Protein AF-A0A3D3TG27-F1 (afdb_monomer)

pLDDT: mean 91.31, std 14.16, range [37.41, 98.56]

Structure (mmCIF, N/CA/C/O backbone):
data_AF-A0A3D3TG27-F1
#
_entry.id   AF-A0A3D3TG27-F1
#
loop_
_atom_site.group_PDB
_atom_site.id
_atom_site.type_symbol
_atom_site.label_atom_id
_atom_site.label_alt_id
_atom_site.label_comp_id
_atom_site.label_asym_id
_atom_site.label_entity_id
_atom_site.label_seq_id
_atom_site.pdbx_PDB_ins_code
_atom_site.Cartn_x
_atom_site.Cartn_y
_atom_site.Cartn_z
_atom_site.occupancy
_atom_site.B_iso_or_equiv
_atom_site.auth_seq_id
_atom_site.auth_comp_id
_atom_site.auth_asym_id
_atom_site.auth_atom_id
_atom_site.pdbx_PDB_model_num
ATOM 1 N N . MET A 1 1 ? 36.270 22.744 -59.007 1.00 41.88 1 MET A N 1
ATOM 2 C CA . MET A 1 1 ? 36.916 21.556 -58.407 1.00 41.88 1 MET A CA 1
ATOM 3 C C . MET A 1 1 ? 36.023 21.074 -57.269 1.00 41.88 1 MET A C 1
ATOM 5 O O . MET A 1 1 ? 35.346 21.905 -56.680 1.00 41.88 1 MET A O 1
ATOM 9 N N . ALA A 1 2 ? 35.914 19.758 -57.108 1.00 37.41 2 ALA A N 1
ATOM 10 C CA . ALA A 1 2 ? 34.810 19.026 -56.487 1.00 37.41 2 ALA A CA 1
ATOM 11 C C . ALA A 1 2 ? 34.567 19.261 -54.980 1.00 37.41 2 ALA A C 1
ATOM 13 O O . ALA A 1 2 ? 35.456 19.689 -54.249 1.00 37.41 2 ALA A O 1
ATOM 14 N N . MET A 1 3 ? 33.338 18.924 -54.563 1.00 42.38 3 MET A N 1
ATOM 15 C CA . MET A 1 3 ? 32.866 18.765 -53.182 1.00 42.38 3 MET A CA 1
ATOM 16 C C . MET A 1 3 ? 33.650 17.692 -52.411 1.00 42.38 3 MET A C 1
ATOM 18 O O . MET A 1 3 ? 33.983 16.661 -52.990 1.00 42.38 3 MET A O 1
ATOM 22 N N . ALA A 1 4 ? 33.772 17.869 -51.092 1.00 39.88 4 ALA A N 1
ATOM 23 C CA . ALA A 1 4 ? 33.550 16.800 -50.111 1.00 39.88 4 ALA A CA 1
ATOM 24 C C . ALA A 1 4 ? 33.224 17.408 -48.730 1.00 39.88 4 ALA A C 1
ATOM 26 O O . ALA A 1 4 ? 34.063 18.041 -48.096 1.00 39.88 4 ALA A O 1
ATOM 27 N N . LEU A 1 5 ? 31.967 17.230 -48.313 1.00 52.12 5 LEU A N 1
ATOM 28 C CA . LEU A 1 5 ? 31.511 17.224 -46.919 1.00 52.12 5 LEU A CA 1
ATOM 29 C C . LEU A 1 5 ? 32.000 15.924 -46.237 1.00 52.12 5 LEU A C 1
ATOM 31 O O . LEU A 1 5 ? 32.514 15.047 -46.928 1.00 52.12 5 LEU A O 1
ATOM 35 N N . ILE A 1 6 ? 31.666 15.765 -44.944 1.00 42.97 6 ILE A N 1
ATOM 36 C CA . ILE A 1 6 ? 31.739 14.551 -44.089 1.00 42.97 6 ILE A CA 1
ATOM 37 C C . ILE A 1 6 ? 33.021 14.543 -43.219 1.00 42.97 6 ILE A C 1
ATOM 39 O O . ILE A 1 6 ? 34.121 14.583 -43.745 1.00 42.97 6 ILE A O 1
ATOM 43 N N . SER A 1 7 ? 32.998 14.529 -41.883 1.00 40.31 7 SER A N 1
ATOM 44 C CA . SER A 1 7 ? 31.971 14.073 -40.944 1.00 40.31 7 SER A CA 1
ATOM 45 C C . SER A 1 7 ? 32.111 14.772 -39.585 1.00 40.31 7 SER A C 1
ATOM 47 O O . SER A 1 7 ? 33.204 14.797 -39.021 1.00 40.31 7 SER A O 1
ATOM 49 N N . CYS A 1 8 ? 30.996 15.245 -39.021 1.00 57.38 8 CYS A N 1
ATOM 50 C CA . CYS A 1 8 ? 30.797 15.211 -37.574 1.00 57.38 8 CYS A CA 1
ATOM 51 C C . CYS A 1 8 ? 30.636 13.733 -37.195 1.00 57.38 8 CYS A C 1
ATOM 53 O O . CYS A 1 8 ? 29.588 13.147 -37.450 1.00 57.38 8 CYS A O 1
ATOM 55 N N . GLY A 1 9 ? 31.680 13.113 -36.650 1.00 39.72 9 GLY A N 1
ATOM 56 C CA . GLY A 1 9 ? 31.568 11.814 -35.991 1.00 39.72 9 GLY A CA 1
ATOM 57 C C . GLY A 1 9 ? 31.055 12.029 -34.577 1.00 39.72 9 GLY A C 1
ATOM 58 O O . GLY A 1 9 ? 31.841 12.254 -33.666 1.00 39.72 9 GLY A O 1
ATOM 59 N N . SER A 1 10 ? 29.737 12.064 -34.428 1.00 47.34 10 SER A N 1
ATOM 60 C CA . SER A 1 10 ? 29.045 11.954 -33.150 1.00 47.34 10 SER A CA 1
ATOM 61 C C . SER A 1 10 ? 29.179 10.516 -32.649 1.00 47.34 10 SER A C 1
ATOM 63 O O . SER A 1 10 ? 28.468 9.635 -33.130 1.00 47.34 10 SER A O 1
ATOM 65 N N . ASP A 1 11 ? 30.094 10.288 -31.707 1.00 45.91 11 ASP A N 1
ATOM 66 C CA . ASP A 1 11 ? 30.053 9.141 -30.792 1.00 45.91 11 ASP A CA 1
ATOM 67 C C . ASP A 1 11 ? 28.887 9.369 -29.812 1.00 45.91 11 ASP A C 1
ATOM 69 O O . ASP A 1 11 ? 29.065 9.765 -28.659 1.00 45.91 11 ASP A O 1
ATOM 73 N N . ASP A 1 12 ? 27.659 9.209 -30.308 1.00 53.62 12 ASP A N 1
ATOM 74 C CA . ASP A 1 12 ? 26.522 8.893 -29.449 1.00 53.62 12 ASP A CA 1
ATOM 75 C C . ASP A 1 12 ? 26.640 7.394 -29.162 1.00 53.62 12 ASP A C 1
ATOM 77 O O . ASP A 1 12 ? 26.227 6.551 -29.955 1.00 53.62 12 ASP A O 1
ATOM 81 N N . ASP A 1 13 ? 27.318 7.072 -28.060 1.00 57.25 13 ASP A N 1
ATOM 82 C CA . ASP A 1 13 ? 27.301 5.752 -27.432 1.00 57.25 13 ASP A CA 1
ATOM 83 C C . ASP A 1 13 ? 25.839 5.269 -27.376 1.00 57.25 13 ASP A C 1
ATOM 85 O O . ASP A 1 13 ? 25.011 5.887 -26.699 1.00 57.25 13 ASP A O 1
ATOM 89 N N . ASP A 1 14 ? 25.520 4.206 -28.124 1.00 64.06 14 ASP A N 1
ATOM 90 C CA . ASP A 1 14 ? 24.180 3.635 -28.317 1.00 64.06 14 ASP A CA 1
ATOM 91 C C . ASP A 1 14 ? 23.561 3.153 -26.986 1.00 64.06 14 ASP A C 1
ATOM 93 O O . ASP A 1 14 ? 23.440 1.951 -26.736 1.00 64.06 14 ASP A O 1
ATOM 97 N N . LYS A 1 15 ? 23.129 4.068 -26.112 1.00 78.38 15 LYS A N 1
ATOM 98 C CA . LYS A 1 15 ? 22.349 3.727 -24.918 1.00 78.38 15 LYS A CA 1
ATOM 99 C C . LYS A 1 15 ? 21.009 3.165 -25.366 1.00 78.38 15 LYS A C 1
ATOM 101 O O . LYS A 1 15 ? 20.128 3.901 -25.810 1.00 78.38 15 LYS A O 1
ATOM 106 N N . LYS A 1 16 ? 20.828 1.857 -25.215 1.00 88.81 16 LYS A N 1
ATOM 107 C CA . LYS A 1 16 ? 19.567 1.184 -25.519 1.00 88.81 16 LYS A CA 1
ATOM 108 C C . LYS A 1 16 ? 18.689 1.181 -24.276 1.00 88.81 16 LYS A C 1
ATOM 110 O O . LYS A 1 16 ? 19.136 0.869 -23.172 1.00 88.81 16 LYS A O 1
ATOM 115 N N . GLU A 1 17 ? 17.424 1.538 -24.463 1.00 93.50 17 GLU A N 1
ATOM 116 C CA . GLU A 1 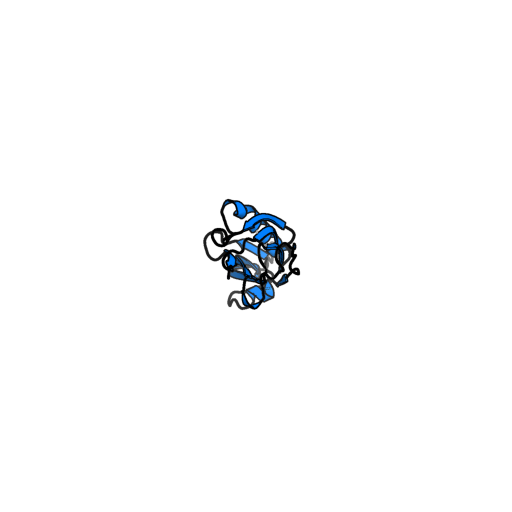17 ? 16.409 1.441 -23.419 1.00 93.50 17 GLU A CA 1
ATOM 117 C C . GLU A 1 17 ? 15.909 -0.004 -23.316 1.00 93.50 17 GLU A C 1
ATOM 119 O O . GLU A 1 17 ? 15.538 -0.630 -24.311 1.00 93.50 17 GLU A O 1
ATOM 124 N N . TYR A 1 18 ? 15.865 -0.527 -22.097 1.00 95.25 18 TYR A N 1
ATOM 125 C CA . TYR A 1 18 ? 15.282 -1.823 -21.774 1.00 95.25 18 TYR A CA 1
ATOM 126 C C . TYR A 1 18 ? 14.161 -1.633 -20.764 1.00 95.25 18 TYR A C 1
ATOM 128 O O . TYR A 1 18 ? 14.174 -0.684 -19.980 1.00 95.25 18 TYR A O 1
ATOM 136 N N . SER A 1 19 ? 13.196 -2.555 -20.750 1.00 96.00 19 SER A N 1
ATOM 137 C CA . SER A 1 19 ? 12.126 -2.534 -19.755 1.00 96.00 19 SER A CA 1
ATOM 138 C C . SER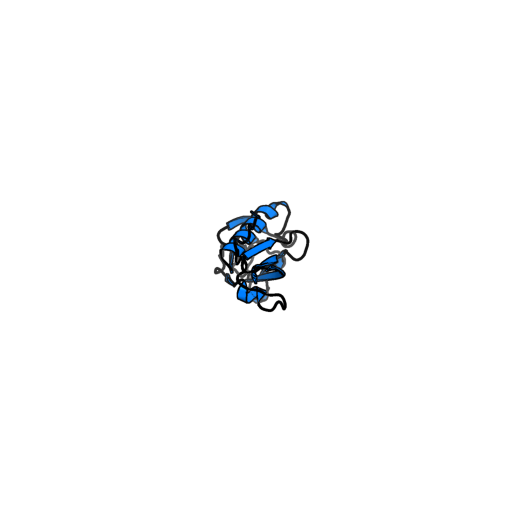 A 1 19 ? 11.743 -3.920 -19.261 1.00 96.00 19 SER A C 1
ATOM 140 O O . SER A 1 19 ? 11.830 -4.901 -19.997 1.00 96.00 19 SER A O 1
ATOM 142 N N . PHE A 1 20 ? 11.289 -3.986 -18.013 1.00 95.88 20 PHE A N 1
ATOM 143 C CA . PHE A 1 20 ? 10.779 -5.204 -17.392 1.00 95.88 20 PHE A CA 1
ATOM 144 C C . PHE A 1 20 ? 9.639 -4.880 -16.427 1.00 95.88 20 PHE A C 1
ATOM 146 O O . PHE A 1 20 ? 9.567 -3.781 -15.878 1.00 95.88 20 PHE A O 1
ATOM 153 N N . SER A 1 21 ? 8.743 -5.839 -16.210 1.00 95.88 21 SER A N 1
ATOM 154 C CA . SER A 1 21 ? 7.707 -5.736 -15.180 1.00 95.88 21 SER A CA 1
ATOM 155 C C . SER A 1 21 ? 8.178 -6.393 -13.891 1.00 95.88 21 SER A C 1
ATOM 157 O O . SER A 1 21 ? 8.750 -7.482 -13.930 1.00 95.88 21 SER A O 1
ATOM 159 N N . GLY A 1 22 ? 7.911 -5.759 -12.755 1.00 95.94 22 GLY A N 1
ATOM 160 C CA . GLY A 1 22 ? 8.259 -6.280 -11.437 1.00 95.94 22 GLY A CA 1
ATOM 161 C C . GLY A 1 22 ? 7.296 -5.803 -10.358 1.00 95.94 22 GLY A C 1
ATOM 162 O O . GLY A 1 22 ? 6.518 -4.873 -10.577 1.00 95.94 22 GLY A O 1
ATOM 163 N N . ASP A 1 23 ? 7.374 -6.447 -9.198 1.00 96.75 23 ASP A N 1
ATOM 164 C CA . ASP A 1 23 ? 6.561 -6.109 -8.037 1.00 96.75 23 ASP A CA 1
ATOM 165 C C . ASP A 1 23 ? 7.475 -5.646 -6.900 1.00 96.75 23 ASP A C 1
ATOM 167 O O . ASP A 1 23 ? 8.432 -6.335 -6.547 1.00 96.75 23 ASP A O 1
ATOM 171 N N . VAL A 1 24 ? 7.139 -4.526 -6.270 1.00 97.44 24 VAL A N 1
ATOM 172 C CA . VAL A 1 24 ? 7.736 -4.100 -5.002 1.00 97.44 24 VAL A CA 1
ATOM 173 C C . VAL A 1 24 ? 6.727 -4.384 -3.902 1.00 97.44 24 VAL A C 1
ATOM 175 O O . VAL A 1 24 ? 5.632 -3.817 -3.893 1.00 97.44 24 VAL A O 1
ATOM 178 N N . LYS A 1 25 ? 7.085 -5.301 -3.001 1.00 97.44 25 LYS A N 1
ATOM 179 C CA . LYS A 1 25 ? 6.201 -5.817 -1.952 1.00 97.44 25 LYS A CA 1
ATOM 180 C C . LYS A 1 25 ? 6.691 -5.391 -0.580 1.00 97.44 25 LYS A C 1
ATOM 182 O O . LYS A 1 25 ? 7.888 -5.404 -0.310 1.00 97.44 25 LYS A O 1
ATOM 187 N N . GLN A 1 26 ? 5.756 -5.057 0.295 1.00 97.56 26 GLN A N 1
ATOM 188 C CA . GLN A 1 26 ? 6.024 -4.782 1.696 1.00 97.56 26 GLN A CA 1
ATOM 189 C C . GLN A 1 26 ? 4.840 -5.226 2.549 1.00 97.56 26 GLN A C 1
ATOM 191 O O . GLN A 1 26 ? 3.682 -5.094 2.152 1.00 97.56 26 GLN A O 1
ATOM 196 N N . VAL A 1 27 ? 5.147 -5.750 3.731 1.00 97.75 27 VAL A N 1
ATOM 197 C CA . VAL A 1 27 ? 4.162 -6.187 4.717 1.00 97.75 27 VAL A CA 1
ATOM 198 C C . VAL A 1 27 ? 4.413 -5.429 6.010 1.00 97.75 27 VAL A C 1
ATOM 200 O O . VAL A 1 27 ? 5.546 -5.364 6.482 1.00 97.75 27 VAL A O 1
ATOM 203 N N . ILE A 1 28 ? 3.351 -4.873 6.585 1.00 98.06 28 ILE A N 1
ATOM 204 C CA . ILE A 1 28 ? 3.364 -4.239 7.902 1.00 98.06 28 ILE A CA 1
ATOM 205 C C . ILE A 1 28 ? 2.414 -5.025 8.801 1.00 98.06 28 ILE A C 1
ATOM 207 O O . ILE A 1 28 ? 1.225 -5.134 8.505 1.00 98.06 28 ILE A O 1
ATOM 211 N N . ASN A 1 29 ? 2.927 -5.570 9.903 1.00 97.62 29 ASN A N 1
ATOM 212 C CA . ASN A 1 29 ? 2.093 -6.260 10.885 1.00 97.62 29 ASN A CA 1
ATOM 213 C C . ASN A 1 29 ? 1.228 -5.250 11.649 1.00 97.62 29 ASN A C 1
ATOM 215 O O . ASN A 1 29 ? 1.704 -4.184 12.046 1.00 97.62 29 ASN A O 1
ATOM 219 N N . ILE A 1 30 ? -0.036 -5.603 11.862 1.00 97.50 30 ILE A N 1
ATOM 220 C CA . ILE A 1 30 ? -1.011 -4.801 12.594 1.00 97.50 30 ILE A CA 1
ATOM 221 C C . ILE A 1 30 ? -1.250 -5.503 13.925 1.00 97.50 30 ILE A C 1
ATOM 223 O O . ILE A 1 30 ? -1.935 -6.516 13.983 1.00 97.50 30 ILE A O 1
ATOM 227 N N . THR A 1 31 ? -0.677 -4.955 14.989 1.00 97.12 31 THR A N 1
ATOM 228 C CA . THR A 1 31 ? -0.910 -5.389 16.370 1.00 97.12 31 THR A CA 1
ATOM 229 C C . THR A 1 31 ? -1.138 -4.167 17.245 1.00 97.12 31 THR A C 1
ATOM 231 O O . THR A 1 31 ? -0.641 -3.075 16.951 1.00 97.12 31 THR A O 1
ATOM 234 N N . GLY A 1 32 ? -1.927 -4.311 18.305 1.00 96.44 32 GLY A N 1
ATOM 235 C CA . GLY A 1 32 ? -2.284 -3.162 19.122 1.00 96.44 32 GLY A CA 1
ATOM 236 C C . GLY A 1 32 ? -3.341 -3.443 20.167 1.00 96.44 32 GLY A C 1
ATOM 237 O O . GLY A 1 32 ? -4.261 -4.222 19.941 1.00 96.44 32 GLY A O 1
ATOM 238 N N . ASN A 1 33 ? -3.241 -2.736 21.289 1.00 96.06 33 ASN A N 1
ATOM 239 C CA . ASN A 1 33 ? -4.250 -2.779 22.337 1.00 96.06 33 ASN A CA 1
ATOM 240 C C . ASN A 1 33 ? -5.507 -2.018 21.913 1.00 96.06 33 ASN A C 1
ATOM 242 O O . ASN A 1 33 ? -5.421 -0.948 21.303 1.00 96.06 33 ASN A O 1
ATOM 246 N N . GLU A 1 34 ? -6.666 -2.541 22.311 1.00 96.56 34 GLU A N 1
ATOM 247 C CA . GLU A 1 34 ? -7.962 -1.887 22.140 1.00 96.56 34 GLU A CA 1
ATOM 248 C C . GLU A 1 34 ? -7.905 -0.390 22.498 1.00 96.56 34 GLU A C 1
ATOM 250 O O . GLU A 1 34 ? -7.347 -0.005 23.529 1.00 96.56 34 GLU A O 1
ATOM 255 N N . LYS A 1 35 ? -8.527 0.457 21.664 1.00 93.62 35 LYS A N 1
ATOM 256 C CA . LYS A 1 35 ? -8.736 1.905 21.874 1.00 93.62 35 LYS A CA 1
ATOM 257 C C . LYS A 1 35 ? -7.465 2.751 22.013 1.00 93.62 35 LYS A C 1
ATOM 259 O O . LYS A 1 35 ? -7.569 3.958 22.233 1.00 93.62 35 LYS A O 1
ATOM 264 N N . HIS A 1 36 ? -6.281 2.176 21.815 1.00 96.69 36 HIS A N 1
ATOM 265 C CA . HIS A 1 36 ? -5.022 2.917 21.796 1.00 96.69 36 HIS A CA 1
ATOM 266 C C . HIS A 1 36 ? -4.597 3.209 20.360 1.00 96.69 36 HIS A C 1
ATOM 268 O O . HIS A 1 36 ? -4.641 2.339 19.494 1.00 96.69 36 HIS A O 1
ATOM 274 N N . THR A 1 37 ? -4.177 4.445 20.090 1.00 97.75 37 THR A N 1
ATOM 275 C CA . THR A 1 37 ? -3.600 4.783 18.787 1.00 97.75 37 THR A CA 1
ATOM 276 C C . THR A 1 37 ? -2.200 4.202 18.687 1.00 97.75 37 THR A C 1
ATOM 278 O O . THR A 1 37 ? -1.304 4.587 19.435 1.00 97.75 37 THR A O 1
ATOM 281 N N . ILE A 1 38 ? -2.015 3.308 17.728 1.00 98.06 38 ILE A N 1
ATOM 282 C CA . ILE A 1 38 ? -0.746 2.671 17.412 1.00 98.06 38 ILE A CA 1
ATOM 283 C C . ILE A 1 38 ? -0.191 3.313 16.152 1.00 98.06 38 ILE A C 1
ATOM 285 O O . ILE A 1 38 ? -0.936 3.596 15.220 1.00 98.06 38 ILE A O 1
ATOM 289 N N . THR A 1 39 ? 1.118 3.544 16.118 1.00 98.12 39 THR A N 1
ATOM 290 C CA . THR A 1 39 ? 1.850 3.869 14.890 1.00 98.12 39 THR A CA 1
ATOM 291 C C . THR A 1 39 ? 2.929 2.825 14.711 1.00 98.12 39 THR A C 1
ATOM 293 O O . THR A 1 39 ? 3.778 2.663 15.587 1.00 98.12 39 THR A O 1
ATOM 296 N N . THR A 1 40 ? 2.887 2.102 13.597 1.00 97.88 40 THR A N 1
ATOM 297 C CA . THR A 1 40 ? 3.902 1.093 13.305 1.00 97.88 40 THR A CA 1
ATOM 298 C C . THR A 1 40 ? 5.254 1.764 13.052 1.00 97.88 40 THR A C 1
ATOM 300 O O . THR A 1 40 ? 5.294 2.892 12.542 1.00 97.88 40 THR A O 1
ATOM 303 N N . PRO A 1 41 ? 6.376 1.082 13.340 1.00 97.06 41 PRO A N 1
ATOM 304 C CA . PRO A 1 41 ? 7.675 1.510 12.840 1.00 97.06 41 PRO A CA 1
ATOM 305 C C . PRO A 1 41 ? 7.640 1.692 11.318 1.00 97.06 41 PRO A C 1
ATOM 307 O O . PRO A 1 41 ? 6.919 0.977 10.612 1.00 97.06 41 PRO A O 1
ATOM 310 N N . GLU A 1 42 ? 8.418 2.646 10.809 1.00 97.25 42 GLU A N 1
ATOM 311 C CA . GLU A 1 42 ? 8.593 2.793 9.366 1.00 97.25 42 GLU A CA 1
ATOM 312 C C . GLU A 1 42 ? 9.408 1.615 8.833 1.00 97.25 42 GLU A C 1
ATOM 314 O O . GLU A 1 42 ? 10.542 1.384 9.249 1.00 97.25 42 GLU A O 1
ATOM 319 N N . THR A 1 43 ? 8.814 0.862 7.914 1.00 97.00 43 THR A N 1
ATOM 320 C CA . THR A 1 43 ? 9.472 -0.255 7.238 1.00 97.00 43 THR A CA 1
ATOM 321 C C . THR A 1 43 ? 10.002 0.240 5.899 1.00 97.00 43 THR A C 1
ATOM 323 O O . THR A 1 43 ? 9.326 1.003 5.207 1.00 97.00 43 THR A O 1
ATOM 326 N N . THR A 1 44 ? 11.201 -0.194 5.506 1.00 97.69 44 THR A N 1
ATOM 327 C CA . THR A 1 44 ? 11.832 0.179 4.230 1.00 97.69 44 THR A CA 1
ATOM 328 C C . THR A 1 44 ? 12.194 -1.066 3.429 1.00 97.69 44 THR A C 1
ATOM 330 O O . THR A 1 44 ? 12.736 -2.006 3.995 1.00 97.69 44 THR A O 1
ATOM 333 N N . VAL A 1 45 ? 11.928 -1.051 2.123 1.00 97.69 45 VAL A N 1
ATOM 334 C CA . VAL A 1 45 ? 12.412 -2.044 1.149 1.00 97.69 45 VAL A CA 1
ATOM 335 C C . VAL A 1 45 ? 13.078 -1.290 0.001 1.00 97.69 45 VAL A C 1
ATOM 337 O O . VAL A 1 45 ? 12.479 -0.370 -0.558 1.00 97.69 45 VAL A O 1
ATOM 340 N N . SER A 1 46 ? 14.320 -1.623 -0.349 1.00 97.12 46 SER A N 1
ATOM 341 C CA . SER A 1 46 ? 14.991 -0.990 -1.496 1.00 97.12 46 SER A CA 1
ATOM 342 C C . SER A 1 46 ? 14.462 -1.546 -2.825 1.00 97.12 46 SER A C 1
ATOM 344 O O . SER A 1 46 ? 14.043 -2.700 -2.897 1.00 97.12 46 SER A O 1
ATOM 346 N N . LEU A 1 47 ? 14.480 -0.743 -3.897 1.00 96.25 47 LEU A N 1
ATOM 347 C CA . LEU A 1 47 ? 14.075 -1.243 -5.221 1.00 96.25 47 LEU A CA 1
ATOM 348 C C . LEU A 1 47 ? 14.999 -2.352 -5.727 1.00 96.25 47 LEU A C 1
ATOM 350 O O . LEU A 1 47 ? 14.532 -3.279 -6.378 1.00 96.25 47 LEU A O 1
ATOM 354 N N . GLU A 1 48 ? 16.291 -2.266 -5.421 1.00 94.62 48 GLU A N 1
ATOM 355 C CA . GLU A 1 48 ? 17.265 -3.295 -5.784 1.00 94.62 48 GLU A CA 1
ATOM 356 C C . GLU A 1 48 ? 16.936 -4.629 -5.106 1.00 94.62 48 GLU A C 1
ATOM 358 O O . GLU A 1 48 ? 16.821 -5.648 -5.782 1.00 94.62 48 GLU A O 1
ATOM 363 N N . GLU A 1 49 ? 16.695 -4.627 -3.793 1.00 95.19 49 GLU A N 1
ATOM 364 C CA . GLU A 1 49 ? 16.294 -5.830 -3.055 1.00 95.19 49 GLU A CA 1
ATOM 365 C C . GLU A 1 49 ? 14.997 -6.426 -3.615 1.00 95.19 49 GLU A C 1
ATOM 367 O O . GLU A 1 49 ? 14.919 -7.629 -3.853 1.00 95.19 49 GLU A O 1
ATOM 372 N N . ALA A 1 50 ? 14.003 -5.581 -3.899 1.00 95.50 50 ALA A N 1
ATOM 373 C CA . ALA A 1 50 ? 12.713 -6.034 -4.406 1.00 95.50 50 ALA A CA 1
ATOM 374 C C . ALA A 1 50 ? 12.776 -6.605 -5.834 1.00 95.50 50 ALA A C 1
ATOM 376 O O . ALA A 1 50 ? 12.026 -7.525 -6.161 1.00 95.50 50 ALA A O 1
ATOM 377 N N . LEU A 1 51 ? 13.638 -6.060 -6.699 1.00 96.31 51 LEU A N 1
ATOM 378 C CA . LEU A 1 51 ? 13.604 -6.328 -8.141 1.00 96.31 51 LEU A CA 1
ATOM 379 C C . LEU A 1 51 ? 14.770 -7.183 -8.649 1.00 96.31 51 LEU A C 1
ATOM 381 O O . LEU A 1 51 ? 14.658 -7.736 -9.740 1.00 96.31 51 LEU A O 1
ATOM 385 N N . SER A 1 52 ? 15.855 -7.332 -7.884 1.00 94.25 52 SER A N 1
ATOM 386 C CA . SER A 1 52 ? 17.081 -8.039 -8.309 1.00 94.25 52 SER A CA 1
ATOM 387 C C . SER A 1 52 ? 16.880 -9.515 -8.656 1.00 94.25 52 SER A C 1
ATOM 389 O O . SER A 1 52 ? 17.654 -10.071 -9.431 1.00 94.25 52 SER A O 1
ATOM 391 N N . SER A 1 53 ? 15.830 -10.152 -8.130 1.00 92.50 53 SER A N 1
ATOM 392 C CA . SER A 1 53 ? 15.466 -11.532 -8.480 1.00 92.50 53 SER A CA 1
ATOM 393 C C . SER A 1 53 ? 14.814 -11.667 -9.864 1.00 92.50 53 SER A C 1
ATOM 395 O O . SER A 1 53 ? 14.676 -12.779 -10.377 1.00 92.50 53 SER A O 1
ATOM 397 N N . ASN A 1 54 ? 14.410 -10.559 -10.493 1.00 94.12 54 ASN A N 1
ATOM 398 C CA . ASN A 1 54 ? 13.864 -10.577 -11.841 1.00 94.12 54 ASN A CA 1
ATOM 399 C C . ASN A 1 54 ? 14.985 -10.833 -12.855 1.00 94.12 54 ASN A C 1
ATOM 401 O O . ASN A 1 54 ? 15.956 -10.085 -12.915 1.00 94.12 54 ASN A O 1
ATOM 405 N N . ALA A 1 55 ? 14.830 -11.851 -13.705 1.00 92.44 55 ALA A N 1
ATOM 406 C CA . ALA A 1 55 ? 15.836 -12.208 -14.710 1.00 92.44 55 ALA A CA 1
ATOM 407 C C . ALA A 1 55 ? 16.169 -11.061 -15.689 1.00 92.44 55 ALA A C 1
ATOM 409 O O . ALA A 1 55 ? 17.266 -11.020 -16.239 1.00 92.44 55 ALA A O 1
ATOM 410 N N . ASN A 1 56 ? 15.235 -10.124 -15.885 1.00 94.06 56 ASN A N 1
ATOM 411 C CA . ASN A 1 56 ? 15.398 -8.956 -16.750 1.00 94.06 56 ASN A CA 1
ATOM 412 C C . ASN A 1 56 ? 15.757 -7.682 -15.968 1.00 94.06 56 ASN A C 1
ATOM 414 O O . ASN A 1 56 ? 15.662 -6.583 -16.512 1.00 94.06 56 ASN A O 1
ATOM 418 N N . TYR A 1 57 ? 16.132 -7.804 -14.692 1.00 92.94 57 TYR A N 1
ATOM 419 C CA . TYR A 1 57 ? 16.542 -6.667 -13.882 1.00 92.94 57 TYR A CA 1
ATOM 420 C C . TYR A 1 57 ? 17.757 -5.956 -14.494 1.00 92.94 57 TYR A C 1
ATOM 422 O O . TYR A 1 57 ? 18.735 -6.567 -14.942 1.00 92.94 57 TYR A O 1
ATOM 430 N N . GLY A 1 58 ? 17.707 -4.628 -14.474 1.00 91.56 58 GLY A N 1
ATOM 431 C CA . GLY A 1 58 ? 18.811 -3.764 -14.857 1.00 91.56 58 GLY A CA 1
ATOM 432 C C . GLY A 1 58 ? 18.904 -2.551 -13.945 1.00 91.56 58 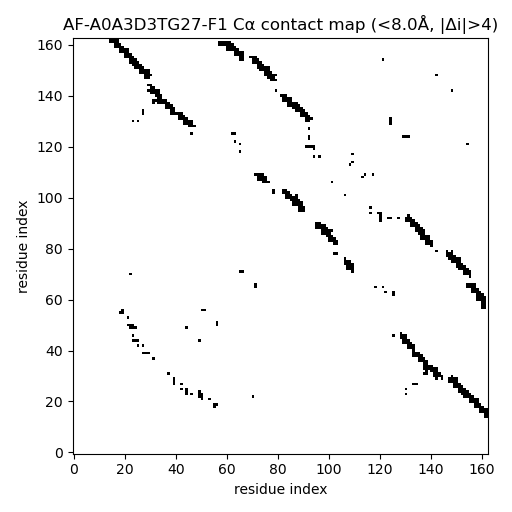GLY A C 1
ATOM 433 O O . GLY A 1 58 ? 17.932 -2.156 -13.307 1.00 91.56 58 GLY A O 1
ATOM 434 N N . TRP A 1 59 ? 20.099 -1.972 -13.881 1.00 89.12 59 TRP A N 1
ATOM 435 C CA . TRP A 1 59 ? 20.423 -0.834 -13.031 1.00 89.12 59 TRP A CA 1
ATOM 436 C C . TRP A 1 59 ? 21.330 0.149 -13.791 1.00 89.12 59 TRP A C 1
ATOM 438 O O . TRP A 1 59 ? 22.173 -0.313 -14.561 1.00 89.12 59 TRP A O 1
ATOM 448 N N . PRO A 1 60 ? 21.224 1.472 -13.562 1.00 89.69 60 PRO A N 1
ATOM 449 C CA . PRO A 1 60 ? 20.234 2.137 -12.718 1.00 89.69 60 PRO A CA 1
ATOM 450 C C . PRO A 1 60 ? 18.843 2.158 -13.349 1.00 89.69 60 PRO A C 1
ATOM 452 O O . PRO A 1 60 ? 18.701 2.338 -14.556 1.00 89.69 60 PRO A O 1
ATOM 455 N N . ILE A 1 61 ? 17.814 2.018 -12.508 1.00 92.88 61 ILE A N 1
ATOM 456 C CA . ILE A 1 61 ? 16.432 2.264 -12.932 1.00 92.88 61 ILE A CA 1
ATOM 457 C C . ILE A 1 61 ? 16.306 3.745 -13.295 1.00 92.88 61 ILE A C 1
ATOM 459 O O . ILE A 1 61 ? 16.578 4.619 -12.467 1.00 92.88 61 ILE A O 1
ATOM 463 N N . ALA A 1 62 ? 15.924 4.010 -14.541 1.00 91.62 62 ALA A N 1
ATOM 464 C CA . ALA A 1 62 ? 15.793 5.347 -15.100 1.00 91.62 62 ALA A CA 1
ATOM 465 C C . ALA A 1 62 ? 14.400 5.929 -14.851 1.00 91.62 62 ALA A C 1
ATOM 467 O O . ALA A 1 62 ? 14.270 7.071 -14.415 1.00 91.62 62 ALA A O 1
ATOM 468 N N . SER A 1 63 ? 13.356 5.139 -15.098 1.00 94.12 63 SER A N 1
ATOM 469 C CA . SER A 1 63 ? 11.972 5.498 -14.802 1.00 94.12 63 SER A CA 1
ATOM 470 C C . SER A 1 63 ? 11.130 4.249 -14.541 1.00 94.12 63 SER A C 1
ATOM 472 O O . SER A 1 63 ? 11.585 3.114 -14.702 1.00 94.12 63 SER A O 1
ATOM 474 N N . ALA A 1 64 ? 9.892 4.450 -14.095 1.00 95.88 64 ALA A N 1
ATOM 475 C CA . ALA A 1 64 ? 8.908 3.383 -14.056 1.00 95.88 64 ALA A CA 1
ATOM 476 C C . ALA A 1 64 ? 7.496 3.938 -14.220 1.00 95.88 64 ALA A C 1
ATOM 478 O O . ALA A 1 64 ? 7.224 5.097 -13.907 1.00 95.88 64 ALA A O 1
ATOM 479 N N . THR A 1 65 ? 6.584 3.087 -14.670 1.00 96.06 65 THR A N 1
ATOM 480 C CA . THR A 1 65 ? 5.147 3.366 -14.707 1.00 96.06 65 THR A CA 1
ATOM 481 C C . THR A 1 65 ? 4.426 2.321 -13.872 1.00 96.06 65 THR A C 1
ATOM 483 O O . THR A 1 65 ? 4.697 1.129 -14.016 1.00 96.06 65 THR A O 1
ATOM 486 N N . MET A 1 66 ? 3.530 2.763 -12.989 1.00 96.06 66 MET A N 1
ATOM 487 C CA . MET A 1 66 ? 2.711 1.864 -12.178 1.00 96.06 66 MET A CA 1
ATOM 488 C C . MET A 1 66 ? 1.694 1.145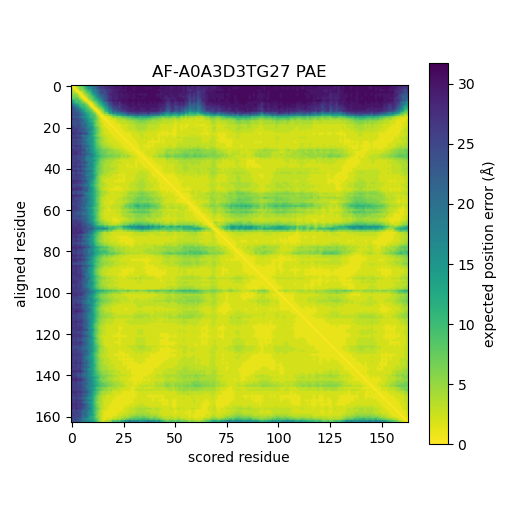 -13.067 1.00 96.06 66 MET A C 1
ATOM 490 O O . MET A 1 66 ? 1.036 1.778 -13.892 1.00 96.06 66 MET A O 1
ATOM 494 N N . ASP A 1 67 ? 1.548 -0.163 -12.880 1.00 92.38 67 ASP A N 1
ATOM 495 C CA . ASP A 1 67 ? 0.457 -0.924 -13.479 1.00 92.38 67 ASP A CA 1
ATOM 496 C C . ASP A 1 67 ? -0.823 -0.639 -12.685 1.00 92.38 67 ASP A C 1
ATOM 498 O O . ASP A 1 67 ? -0.910 -0.945 -11.491 1.00 92.38 67 ASP A O 1
ATOM 502 N N . LEU A 1 68 ? -1.783 0.020 -13.336 1.00 85.69 68 LEU A N 1
ATOM 503 C CA . LEU A 1 68 ? -3.055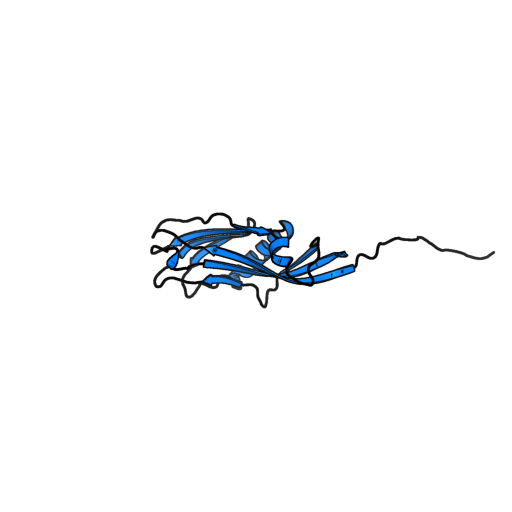 0.425 -12.728 1.00 85.69 68 LEU A CA 1
ATOM 504 C C . LEU A 1 68 ? -4.146 -0.641 -12.872 1.00 85.69 68 LEU A C 1
ATOM 506 O O . LEU A 1 68 ? -5.223 -0.490 -12.300 1.00 85.69 68 LEU A O 1
ATOM 510 N N . THR A 1 69 ? -3.899 -1.666 -13.688 1.00 74.31 69 THR A N 1
ATOM 511 C CA . THR A 1 69 ? -4.918 -2.630 -14.109 1.00 74.31 69 THR A CA 1
ATOM 512 C C . THR A 1 69 ? -4.798 -3.955 -13.383 1.00 74.31 69 THR A C 1
ATOM 514 O O . THR A 1 69 ? -5.812 -4.482 -12.933 1.00 74.31 69 THR A O 1
ATOM 517 N N . GLU A 1 70 ? -3.582 -4.480 -13.222 1.00 78.50 70 GLU A N 1
ATOM 518 C CA . GLU A 1 70 ? -3.365 -5.780 -12.592 1.00 78.50 70 GLU A CA 1
ATOM 519 C C . GLU A 1 70 ? -2.134 -5.773 -11.675 1.00 78.50 70 GLU A C 1
ATOM 521 O O . GLU A 1 70 ? -1.178 -5.022 -11.854 1.00 78.50 70 GLU A O 1
ATOM 526 N N . GLY A 1 71 ? -2.163 -6.618 -10.642 1.00 86.00 71 GLY A N 1
ATOM 527 C CA . GLY A 1 71 ? -1.033 -6.882 -9.743 1.00 86.00 71 GLY A CA 1
ATOM 528 C C . GLY A 1 71 ? -0.745 -5.826 -8.668 1.00 86.00 71 GLY A C 1
ATOM 529 O O . GLY A 1 71 ? -0.270 -6.198 -7.595 1.00 86.00 71 GLY A O 1
ATOM 530 N N . THR A 1 72 ? -1.073 -4.549 -8.883 1.00 94.56 72 THR A N 1
ATOM 531 C CA . THR A 1 72 ? -1.024 -3.543 -7.807 1.00 94.56 72 THR A CA 1
ATOM 532 C C . THR A 1 72 ? -2.159 -3.787 -6.810 1.00 94.56 72 THR A C 1
ATOM 534 O O . THR A 1 72 ? -3.327 -3.865 -7.180 1.00 94.56 72 THR A O 1
ATOM 537 N N . SER A 1 73 ? -1.821 -3.917 -5.527 1.00 95.69 73 SER A N 1
ATOM 538 C CA . SER A 1 73 ? -2.776 -4.208 -4.455 1.00 95.69 73 SER A CA 1
ATOM 539 C C . SER A 1 73 ? -2.301 -3.592 -3.148 1.00 95.69 73 SER A C 1
ATOM 541 O O . SER A 1 73 ? -1.188 -3.858 -2.702 1.00 95.69 73 SER A O 1
ATOM 543 N N . ILE A 1 74 ? -3.171 -2.820 -2.498 1.00 97.19 74 ILE A N 1
ATOM 544 C CA . ILE A 1 74 ? -2.962 -2.321 -1.140 1.00 97.19 74 ILE A CA 1
ATOM 545 C C . ILE A 1 74 ? -4.180 -2.713 -0.327 1.00 97.19 74 ILE A C 1
ATOM 547 O O . ILE A 1 74 ? -5.281 -2.219 -0.575 1.00 97.19 74 ILE A O 1
ATOM 551 N N . LYS A 1 75 ? -3.989 -3.624 0.621 1.00 97.44 75 LYS A N 1
ATOM 552 C CA . LYS A 1 75 ? -5.091 -4.201 1.387 1.00 97.44 75 LYS A CA 1
ATOM 553 C C . LYS A 1 75 ? -4.651 -4.617 2.776 1.00 97.44 75 LYS A C 1
ATOM 555 O O . LYS A 1 75 ? -3.478 -4.892 3.006 1.00 97.44 75 LYS A O 1
ATOM 560 N N . ILE A 1 76 ? -5.615 -4.717 3.675 1.00 98.00 76 ILE A N 1
ATOM 561 C CA . ILE A 1 76 ? -5.419 -5.363 4.965 1.00 98.00 76 ILE A CA 1
ATOM 562 C C . ILE A 1 76 ? -5.922 -6.808 4.876 1.00 98.00 76 ILE A C 1
ATOM 564 O O . ILE A 1 76 ? -6.989 -7.076 4.329 1.00 98.00 76 ILE A O 1
ATOM 568 N N . THR A 1 77 ? -5.140 -7.755 5.377 1.00 97.69 77 THR A N 1
ATOM 569 C CA . THR A 1 77 ? -5.462 -9.186 5.417 1.00 97.69 77 THR A CA 1
ATOM 570 C C . THR A 1 77 ? -5.498 -9.686 6.857 1.00 97.69 77 THR A C 1
ATOM 572 O O . THR A 1 77 ? -5.019 -9.015 7.773 1.00 97.69 77 THR A O 1
ATOM 575 N N . GLY A 1 78 ? -6.122 -10.849 7.065 1.00 95.88 78 GLY A N 1
ATOM 576 C CA . GLY A 1 78 ? -6.196 -11.490 8.381 1.00 95.88 78 GLY A CA 1
ATOM 577 C C . GLY A 1 78 ? -7.126 -10.800 9.378 1.00 95.88 78 GLY A C 1
ATOM 578 O O . GLY A 1 78 ? -6.950 -10.994 10.570 1.00 95.88 78 GLY A O 1
ATOM 579 N N . PHE A 1 79 ? -8.083 -9.978 8.921 1.00 93.38 79 PHE A N 1
ATOM 580 C CA . PHE A 1 79 ? -9.001 -9.244 9.800 1.00 93.38 79 PHE A CA 1
ATOM 581 C C . PHE A 1 79 ? -9.618 -10.146 10.877 1.00 93.38 79 PHE A C 1
ATOM 583 O O . PHE A 1 79 ? -10.360 -11.078 10.565 1.00 93.38 79 PHE A O 1
ATOM 590 N N . LYS A 1 80 ? -9.339 -9.823 12.142 1.00 92.31 80 LYS A N 1
ATOM 591 C CA . LYS A 1 80 ? -9.981 -10.443 13.299 1.00 92.31 80 LYS A CA 1
ATOM 592 C C . LYS A 1 80 ? -11.464 -10.079 13.323 1.00 92.31 80 LYS A C 1
ATOM 594 O O . LYS A 1 80 ? -11.836 -8.926 13.092 1.00 92.31 80 LYS A O 1
ATOM 599 N N . GLU A 1 81 ? -12.312 -11.060 13.609 1.00 91.06 81 GLU A N 1
ATOM 600 C CA . GLU A 1 81 ? -13.761 -10.868 13.648 1.00 91.06 81 GLU A CA 1
ATOM 601 C C . GLU A 1 81 ? -14.158 -9.767 14.648 1.00 91.06 81 GLU A C 1
ATOM 603 O O . GLU A 1 81 ? -13.635 -9.691 15.759 1.00 91.06 81 GLU A O 1
ATOM 608 N N . GLY A 1 82 ? -15.065 -8.877 14.231 1.00 89.88 82 GLY A N 1
ATOM 609 C CA . GLY A 1 82 ? -15.550 -7.761 15.051 1.00 89.88 82 GLY A CA 1
ATOM 610 C C . GLY A 1 82 ? -14.563 -6.599 15.237 1.00 89.88 82 GLY A C 1
ATOM 611 O O . GLY A 1 82 ? -14.932 -5.587 15.837 1.00 89.88 82 GLY A O 1
ATOM 612 N N . VAL A 1 83 ? -13.334 -6.697 14.715 1.00 95.81 83 VAL A N 1
ATOM 613 C CA . VAL A 1 83 ? -12.354 -5.609 14.790 1.00 95.81 83 VAL A CA 1
ATOM 614 C C . VAL A 1 83 ? -12.598 -4.573 13.702 1.00 95.81 83 VAL A C 1
ATOM 616 O O . VAL A 1 83 ? -12.716 -4.873 12.515 1.00 95.81 83 VAL A O 1
ATOM 619 N N . VAL A 1 84 ? -12.591 -3.320 14.134 1.00 97.25 84 VAL A N 1
ATOM 620 C CA . VAL A 1 84 ? -12.639 -2.126 13.303 1.00 97.25 84 VAL A CA 1
ATOM 621 C C . VAL A 1 84 ? -11.387 -1.312 13.586 1.00 97.25 84 VAL A C 1
ATOM 623 O O . VAL A 1 84 ? -11.038 -1.074 14.743 1.00 97.25 84 VAL A O 1
ATOM 626 N N . LEU A 1 85 ? -10.707 -0.867 12.535 1.00 98.00 85 LEU A N 1
ATOM 627 C CA . LEU A 1 85 ? -9.564 0.027 12.659 1.00 98.00 85 LEU A CA 1
ATOM 628 C C . LEU A 1 85 ? -10.037 1.464 12.447 1.00 98.00 85 LEU A C 1
ATOM 630 O O . LEU A 1 85 ? -10.456 1.840 11.356 1.00 98.00 85 LEU A O 1
ATOM 634 N N . GLN A 1 86 ? -9.963 2.279 13.490 1.00 97.75 86 GLN A N 1
ATOM 635 C CA . GLN A 1 86 ? -10.374 3.680 13.474 1.00 97.75 86 GLN A CA 1
ATOM 636 C C . GLN A 1 86 ? -9.173 4.615 13.316 1.00 97.75 86 GLN A C 1
ATOM 638 O O . GLN A 1 86 ? -8.031 4.241 13.577 1.00 97.75 86 GLN A O 1
ATOM 643 N N . LYS A 1 87 ? -9.438 5.863 12.912 1.00 96.50 87 LYS A N 1
ATOM 644 C CA . LYS A 1 87 ? -8.439 6.924 12.685 1.00 96.50 87 LYS A CA 1
ATOM 645 C C . LYS A 1 87 ? -7.265 6.463 11.807 1.00 96.50 87 LYS A C 1
ATOM 647 O O . LYS A 1 87 ? -6.124 6.880 12.004 1.00 96.50 87 LYS A O 1
ATOM 652 N N . CYS A 1 88 ? -7.562 5.609 10.828 1.00 97.88 88 CYS A N 1
ATOM 653 C CA . CYS A 1 88 ? -6.559 4.982 9.981 1.00 97.88 88 CYS A CA 1
ATOM 654 C C . CYS A 1 88 ? -5.856 6.005 9.096 1.00 97.88 88 CYS A C 1
ATOM 656 O O . CYS A 1 88 ? -6.501 6.736 8.338 1.00 97.88 88 CYS A O 1
ATOM 658 N N . THR A 1 89 ? -4.530 6.014 9.157 1.00 98.25 89 THR A N 1
ATOM 659 C CA . THR A 1 89 ? -3.680 6.843 8.309 1.00 98.25 89 THR A CA 1
ATOM 660 C C . THR A 1 89 ? -2.503 6.024 7.799 1.00 98.25 89 THR A C 1
ATOM 662 O O . THR A 1 89 ? -1.811 5.370 8.575 1.00 98.25 89 THR A O 1
ATOM 665 N N . LEU A 1 90 ? -2.276 6.064 6.491 1.00 98.56 90 LEU A N 1
ATOM 666 C CA . LEU A 1 90 ? -1.156 5.413 5.823 1.00 98.56 90 LEU A CA 1
ATOM 667 C C . LEU A 1 90 ? -0.183 6.473 5.323 1.00 98.56 90 LEU A C 1
ATOM 669 O O . LEU A 1 90 ? -0.594 7.456 4.700 1.00 98.56 90 LEU A O 1
ATOM 673 N N . TRP A 1 91 ? 1.103 6.252 5.574 1.00 98.56 91 TRP A N 1
ATOM 674 C CA . TRP A 1 91 ? 2.175 7.012 4.954 1.00 98.56 91 TRP A CA 1
ATOM 675 C C . TRP A 1 91 ? 2.979 6.091 4.059 1.00 98.56 91 TRP A C 1
ATOM 677 O O . TRP A 1 91 ? 3.423 5.040 4.515 1.00 98.56 91 TRP A O 1
ATOM 687 N N . ILE A 1 92 ? 3.190 6.512 2.815 1.00 98.50 92 ILE A N 1
ATOM 688 C CA . ILE A 1 92 ? 4.090 5.851 1.873 1.00 98.50 92 ILE A CA 1
ATOM 689 C C . ILE A 1 92 ? 4.985 6.923 1.263 1.00 98.50 92 ILE A C 1
ATOM 691 O O . ILE A 1 92 ? 4.491 7.887 0.680 1.00 98.50 92 ILE A O 1
ATOM 695 N N . ASN A 1 93 ? 6.300 6.771 1.412 1.00 97.88 93 ASN A N 1
ATOM 696 C CA . ASN A 1 93 ? 7.311 7.667 0.851 1.00 97.88 93 ASN A CA 1
ATOM 697 C C . ASN A 1 93 ? 7.046 9.158 1.143 1.00 97.88 93 ASN A C 1
ATOM 699 O O . ASN A 1 93 ? 7.256 10.017 0.292 1.00 97.88 93 ASN A O 1
ATOM 703 N N . GLY A 1 94 ? 6.571 9.460 2.356 1.00 95.69 94 GLY A N 1
ATOM 704 C CA . GLY A 1 94 ? 6.249 10.818 2.809 1.00 95.69 94 GLY A CA 1
ATOM 705 C C . GLY A 1 94 ? 4.836 11.305 2.466 1.00 95.69 94 GLY A C 1
ATOM 706 O O . GLY A 1 94 ? 4.392 12.295 3.042 1.00 95.69 94 GLY A O 1
ATOM 707 N N . HIS A 1 95 ? 4.091 10.600 1.608 1.00 98.06 95 HIS A N 1
ATOM 708 C CA . HIS A 1 95 ? 2.703 10.937 1.281 1.00 98.06 95 HIS A CA 1
ATOM 709 C C . HIS A 1 95 ? 1.738 10.352 2.297 1.00 98.06 95 HIS A C 1
ATOM 711 O O . HIS A 1 95 ? 1.788 9.154 2.580 1.00 98.06 95 HIS A O 1
ATOM 717 N N . GLN A 1 96 ? 0.799 11.166 2.774 1.00 97.88 96 GLN A N 1
ATOM 718 C CA . GLN A 1 96 ? -0.211 10.772 3.752 1.00 97.88 96 GLN A CA 1
ATOM 719 C C . GLN A 1 96 ? -1.583 10.548 3.106 1.00 97.88 96 GLN A C 1
ATOM 721 O O . GLN A 1 96 ? -2.053 11.379 2.329 1.00 97.88 96 GLN A O 1
ATOM 726 N N . LYS A 1 97 ? -2.270 9.474 3.509 1.00 98.12 97 LYS A N 1
ATOM 727 C CA . LYS A 1 97 ? -3.691 9.247 3.222 1.00 98.12 97 LYS A CA 1
ATOM 728 C C . LYS A 1 97 ? -4.442 8.847 4.482 1.00 98.12 97 LYS A C 1
ATOM 730 O O . LYS A 1 97 ? -4.043 7.921 5.182 1.00 98.12 97 LYS A O 1
ATOM 735 N N . ILE A 1 98 ? -5.550 9.535 4.738 1.00 97.69 98 ILE A N 1
ATOM 736 C CA . ILE A 1 98 ? -6.476 9.232 5.831 1.00 97.69 98 ILE A CA 1
ATOM 737 C C . ILE A 1 98 ? -7.617 8.381 5.268 1.00 97.69 98 ILE A C 1
ATOM 739 O O . ILE A 1 98 ? -8.235 8.757 4.271 1.00 97.69 98 ILE A O 1
ATOM 743 N N . PHE A 1 99 ? -7.883 7.247 5.912 1.00 95.00 99 PHE A N 1
ATOM 744 C CA . PHE A 1 99 ? -8.969 6.318 5.577 1.00 95.00 99 PHE A CA 1
ATOM 745 C C . PHE A 1 99 ? -10.122 6.373 6.590 1.00 95.00 99 PHE A C 1
ATOM 747 O O . PHE A 1 99 ? -11.180 5.811 6.336 1.00 95.00 99 PHE A O 1
ATOM 754 N N . ASN A 1 100 ? -9.947 7.091 7.707 1.00 89.31 100 ASN A N 1
ATOM 755 C CA . ASN A 1 100 ? -10.868 7.162 8.844 1.00 89.31 100 ASN A CA 1
ATOM 756 C C . ASN A 1 100 ? -11.137 5.788 9.465 1.00 89.31 100 ASN A C 1
ATOM 758 O O . ASN A 1 100 ? -10.496 5.449 10.453 1.00 89.31 100 ASN A O 1
ATOM 762 N N . GLU A 1 101 ? -12.036 4.995 8.897 1.00 95.25 101 GLU A N 1
ATOM 763 C CA . GLU A 1 101 ? -12.421 3.683 9.408 1.00 95.25 101 GLU A CA 1
ATOM 764 C C . GLU A 1 101 ? -12.171 2.603 8.353 1.00 95.25 101 GLU A C 1
ATOM 766 O O . GLU A 1 101 ? -12.543 2.768 7.192 1.00 95.25 101 GLU A O 1
ATOM 771 N N . ILE A 1 102 ? -11.551 1.497 8.763 1.00 97.25 102 ILE A N 1
ATOM 772 C CA . ILE A 1 102 ? -11.355 0.318 7.924 1.00 97.25 102 ILE A CA 1
ATOM 773 C C . ILE A 1 102 ? -11.916 -0.900 8.652 1.00 97.25 102 ILE A C 1
ATOM 775 O O . ILE A 1 102 ? -11.522 -1.228 9.774 1.00 97.25 102 ILE A O 1
ATOM 779 N N . THR A 1 103 ? -12.827 -1.573 7.970 1.00 96.44 103 THR A N 1
ATOM 780 C CA . THR A 1 103 ? -13.497 -2.808 8.371 1.00 96.44 103 THR A CA 1
ATOM 781 C C . THR A 1 103 ? -13.099 -3.938 7.420 1.00 96.44 103 THR A C 1
ATOM 783 O O . THR A 1 103 ? -12.495 -3.693 6.371 1.00 96.44 103 THR A O 1
ATOM 786 N N . ALA A 1 104 ? -13.460 -5.181 7.747 1.00 95.25 104 ALA A N 1
ATOM 787 C CA . ALA A 1 104 ? -13.157 -6.335 6.899 1.00 95.25 104 ALA A CA 1
ATOM 788 C C . ALA A 1 104 ? -13.745 -6.214 5.474 1.00 95.25 104 ALA A C 1
ATOM 790 O O . ALA A 1 104 ? -13.089 -6.590 4.506 1.00 95.25 104 ALA A O 1
ATOM 791 N N . ASP A 1 105 ? -14.938 -5.629 5.317 1.00 94.31 105 ASP A N 1
ATOM 792 C CA . ASP A 1 105 ? -15.582 -5.381 4.017 1.00 94.31 105 ASP A CA 1
ATOM 793 C C . ASP A 1 105 ? -14.909 -4.262 3.202 1.00 94.31 105 ASP A C 1
ATOM 795 O O . ASP A 1 105 ? -15.024 -4.230 1.978 1.00 94.31 105 ASP A O 1
ATOM 799 N N . LYS A 1 106 ? -14.152 -3.376 3.861 1.00 94.69 106 LYS A N 1
ATOM 800 C CA . LYS A 1 106 ? -13.405 -2.267 3.240 1.00 94.69 106 LYS A CA 1
ATOM 801 C C . LYS A 1 106 ? -11.895 -2.470 3.318 1.00 94.69 106 LYS A C 1
ATOM 803 O O . LYS A 1 106 ? -11.125 -1.516 3.246 1.00 94.69 106 LYS A O 1
ATOM 808 N N . ALA A 1 107 ? -11.462 -3.720 3.459 1.00 95.50 107 ALA A N 1
ATOM 809 C CA . ALA A 1 107 ? -10.059 -4.053 3.640 1.00 95.50 107 ALA A CA 1
ATOM 810 C C . ALA A 1 107 ? -9.204 -3.785 2.389 1.00 95.50 107 ALA A C 1
ATOM 812 O O . ALA A 1 107 ? -7.993 -3.602 2.511 1.00 95.50 107 ALA A O 1
ATOM 813 N N . ASN A 1 108 ? -9.809 -3.738 1.195 1.00 96.38 108 ASN A N 1
ATOM 814 C CA . ASN A 1 108 ? -9.135 -3.290 -0.021 1.00 96.38 108 ASN A CA 1
ATOM 815 C C . ASN A 1 108 ? -9.059 -1.757 -0.054 1.00 96.38 108 ASN A C 1
ATOM 817 O O . ASN A 1 108 ? -10.068 -1.078 -0.236 1.00 96.38 108 ASN A O 1
ATOM 821 N N . LEU A 1 109 ? -7.849 -1.219 0.082 1.00 96.75 109 LEU A N 1
ATOM 822 C CA . LEU A 1 109 ? -7.601 0.223 0.124 1.00 96.75 109 LEU A CA 1
ATOM 823 C C . LEU A 1 109 ? -7.292 0.791 -1.262 1.00 96.75 109 LEU A C 1
ATOM 825 O O . LEU A 1 109 ? -7.487 1.988 -1.491 1.00 96.75 109 LEU A O 1
ATOM 829 N N . TYR A 1 110 ? -6.833 -0.058 -2.187 1.00 95.75 110 TYR A N 1
ATOM 830 C CA . TYR A 1 110 ? -6.598 0.297 -3.582 1.00 95.75 110 TYR A CA 1
ATOM 831 C C . TYR A 1 110 ? -7.929 0.400 -4.337 1.00 95.75 110 TYR A C 1
ATOM 833 O O . TYR A 1 110 ? -8.434 -0.565 -4.910 1.00 95.75 110 TYR A O 1
ATOM 841 N N . THR A 1 111 ? -8.519 1.592 -4.284 1.00 94.31 111 THR A N 1
ATOM 842 C CA . THR A 1 111 ? -9.775 1.951 -4.951 1.00 94.31 111 THR A CA 1
ATOM 843 C C . THR A 1 111 ? -9.559 3.132 -5.895 1.00 94.31 111 THR A C 1
ATOM 845 O O . THR A 1 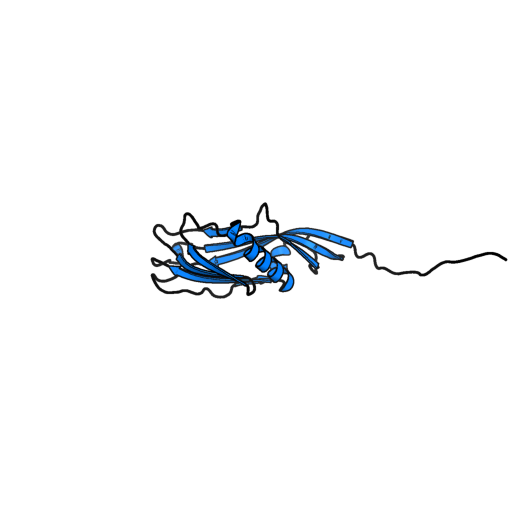111 ? -8.561 3.853 -5.794 1.00 94.31 111 THR A O 1
ATOM 848 N N . SER A 1 112 ? -10.516 3.373 -6.793 1.00 93.19 112 SER A N 1
ATOM 849 C CA . SER A 1 112 ? -10.497 4.523 -7.709 1.00 93.19 112 SER A CA 1
ATOM 850 C C . SER A 1 112 ? -10.360 5.861 -6.971 1.00 93.19 112 SER A C 1
ATOM 852 O O . SER A 1 112 ? -9.591 6.721 -7.395 1.00 93.19 112 SER A O 1
ATOM 854 N N . GLU A 1 113 ? -11.019 6.013 -5.821 1.00 94.00 113 GLU A N 1
ATOM 855 C CA . GLU A 1 113 ? -10.951 7.211 -4.968 1.00 94.00 113 GLU A CA 1
ATOM 856 C C . GLU A 1 113 ? -9.551 7.462 -4.381 1.00 94.00 113 GLU A C 1
ATOM 858 O O . GLU A 1 113 ? -9.178 8.597 -4.071 1.00 94.00 113 GLU A O 1
ATOM 863 N N . ASN A 1 114 ? -8.754 6.404 -4.226 1.00 95.38 114 ASN A N 1
ATOM 864 C CA . ASN A 1 114 ? -7.425 6.461 -3.619 1.00 95.38 114 ASN A CA 1
ATOM 865 C C . ASN A 1 114 ? -6.293 6.365 -4.651 1.00 95.38 114 ASN A C 1
ATOM 867 O O . ASN A 1 114 ? -5.122 6.498 -4.296 1.00 95.38 114 ASN A O 1
ATOM 871 N N . LEU A 1 115 ? -6.620 6.185 -5.931 1.00 94.56 115 LEU A N 1
ATOM 872 C CA . LEU A 1 115 ? -5.657 5.921 -6.998 1.00 94.56 115 LEU A CA 1
ATOM 873 C C . LEU A 1 115 ? -4.601 7.025 -7.149 1.00 94.56 115 LEU A C 1
ATOM 875 O O . LEU A 1 115 ? -3.415 6.735 -7.317 1.00 94.56 115 LEU A O 1
ATOM 879 N N . SER A 1 116 ? -5.014 8.291 -7.042 1.00 96.38 116 SER A N 1
ATOM 880 C CA . SER A 1 116 ? -4.097 9.437 -7.129 1.00 96.38 116 SER A CA 1
ATOM 881 C C . SER A 1 116 ? -3.034 9.402 -6.028 1.00 96.38 116 SER A C 1
ATOM 883 O O . SER A 1 116 ? -1.857 9.633 -6.298 1.00 96.38 116 SER A O 1
ATOM 885 N N . TYR A 1 117 ? -3.424 9.035 -4.804 1.00 97.62 117 TYR A N 1
ATOM 886 C CA . TYR A 1 117 ? -2.492 8.888 -3.688 1.00 97.62 117 TYR A CA 1
ATOM 887 C C . TYR A 1 117 ? -1.452 7.797 -3.967 1.00 97.62 117 TYR A C 1
ATOM 889 O O . TYR A 1 117 ? -0.254 8.043 -3.854 1.00 97.62 117 TYR A O 1
ATOM 897 N N . PHE A 1 118 ? -1.896 6.613 -4.394 1.00 97.50 118 PHE A N 1
ATOM 898 C CA . PHE A 1 118 ? -0.990 5.498 -4.673 1.00 97.50 118 PHE A CA 1
ATOM 899 C C . PHE A 1 118 ? -0.069 5.766 -5.864 1.00 97.50 118 PHE A C 1
ATOM 901 O O . PHE A 1 118 ? 1.096 5.383 -5.831 1.00 97.50 118 PHE A O 1
ATOM 908 N N . THR A 1 119 ? -0.549 6.493 -6.874 1.00 96.50 119 THR A N 1
ATOM 909 C CA . THR A 1 119 ? 0.275 6.916 -8.015 1.00 96.50 119 THR A CA 1
ATOM 910 C C . THR A 1 119 ? 1.374 7.887 -7.575 1.00 96.50 119 THR A C 1
ATOM 912 O O . THR A 1 119 ? 2.528 7.744 -7.975 1.00 96.50 119 THR A O 1
ATOM 915 N N . GLN A 1 120 ? 1.052 8.852 -6.707 1.00 97.62 120 GLN A N 1
ATOM 916 C CA . GLN A 1 120 ? 2.043 9.779 -6.147 1.00 97.62 120 GLN A CA 1
ATOM 917 C C . GLN A 1 120 ? 3.068 9.055 -5.266 1.00 97.62 120 GLN A C 1
ATOM 919 O O . GLN A 1 120 ? 4.271 9.272 -5.415 1.00 97.62 120 GLN A O 1
ATOM 924 N N . ALA A 1 121 ? 2.602 8.147 -4.405 1.00 97.75 121 ALA A N 1
ATOM 925 C CA . ALA A 1 121 ? 3.457 7.312 -3.573 1.00 97.75 121 ALA A CA 1
ATOM 926 C C . ALA A 1 121 ? 4.416 6.450 -4.410 1.00 97.75 121 ALA A C 1
ATOM 928 O O . ALA A 1 121 ? 5.613 6.419 -4.121 1.00 97.75 121 ALA A O 1
ATOM 929 N N . PHE A 1 122 ? 3.921 5.821 -5.482 1.00 97.75 122 PHE A N 1
ATOM 930 C CA . PHE A 1 122 ? 4.740 5.062 -6.426 1.00 97.75 122 PHE A CA 1
ATOM 931 C C . PHE A 1 122 ? 5.813 5.938 -7.077 1.00 97.75 122 PHE A C 1
ATOM 933 O O . PHE A 1 122 ? 6.990 5.589 -7.053 1.00 97.75 122 PHE A O 1
ATOM 940 N N . ASN A 1 123 ? 5.449 7.110 -7.600 1.00 97.12 123 ASN A N 1
ATOM 941 C CA . ASN A 1 123 ? 6.417 8.015 -8.226 1.00 97.12 123 ASN A CA 1
ATOM 942 C C . ASN A 1 123 ? 7.517 8.438 -7.239 1.00 97.12 123 ASN A C 1
ATOM 944 O O . ASN A 1 123 ? 8.700 8.443 -7.580 1.00 97.12 123 ASN A O 1
ATOM 948 N N . SER A 1 124 ? 7.153 8.725 -5.987 1.00 97.50 124 SER A N 1
ATOM 949 C CA . SER A 1 124 ? 8.129 9.026 -4.937 1.00 97.50 124 SER A CA 1
ATOM 950 C C . SER A 1 124 ? 8.974 7.820 -4.525 1.00 97.50 124 SER A C 1
ATOM 952 O O . SER A 1 124 ? 10.137 8.009 -4.174 1.00 97.50 124 SER A O 1
ATOM 954 N N . MET A 1 125 ? 8.447 6.597 -4.602 1.00 97.19 125 MET A N 1
ATOM 955 C CA . MET A 1 125 ? 9.220 5.364 -4.417 1.00 97.19 125 MET A CA 1
ATOM 956 C C . MET A 1 125 ? 10.307 5.213 -5.485 1.00 97.19 125 MET A C 1
ATOM 958 O O . MET A 1 125 ? 11.442 4.883 -5.141 1.00 97.19 125 MET A O 1
ATOM 962 N N . ILE A 1 126 ? 10.001 5.509 -6.754 1.00 96.81 126 ILE A N 1
ATOM 963 C CA . ILE A 1 126 ? 10.992 5.483 -7.843 1.00 96.81 126 ILE A CA 1
ATOM 964 C C . ILE A 1 126 ? 12.101 6.507 -7.592 1.00 96.81 126 ILE A C 1
ATOM 966 O O . ILE A 1 126 ? 13.278 6.144 -7.589 1.00 96.81 126 ILE A O 1
ATOM 970 N N . SER A 1 127 ? 11.742 7.756 -7.282 1.00 95.06 127 SER A N 1
ATOM 971 C CA . SER A 1 127 ? 12.716 8.815 -6.979 1.00 95.06 127 SER A CA 1
ATOM 972 C C . SER A 1 127 ? 13.577 8.500 -5.750 1.00 95.06 127 SER A C 1
ATOM 974 O O . SER A 1 127 ? 14.782 8.737 -5.759 1.00 95.06 127 SER A O 1
ATOM 976 N N . ALA A 1 128 ? 12.977 7.939 -4.696 1.00 95.88 128 ALA A N 1
ATOM 977 C CA . ALA A 1 128 ? 13.669 7.574 -3.458 1.00 95.88 128 ALA A CA 1
ATOM 978 C C . ALA A 1 128 ? 14.388 6.215 -3.524 1.00 95.88 128 ALA A C 1
ATOM 980 O O . ALA A 1 128 ? 15.047 5.830 -2.554 1.00 95.88 128 ALA A O 1
ATOM 981 N N . ARG A 1 129 ? 14.226 5.463 -4.622 1.00 96.38 129 ARG A N 1
ATOM 982 C CA . ARG A 1 129 ? 14.773 4.111 -4.838 1.00 96.38 129 ARG A CA 1
ATOM 983 C C . ARG A 1 129 ? 14.442 3.111 -3.723 1.00 96.38 129 ARG A C 1
ATOM 985 O O . ARG A 1 129 ? 15.153 2.129 -3.514 1.00 96.38 129 ARG A O 1
ATOM 992 N N . SER A 1 130 ? 13.355 3.354 -3.000 1.00 97.31 130 SER A N 1
ATOM 993 C CA . SER A 1 130 ? 12.914 2.533 -1.875 1.00 97.31 130 SER A CA 1
ATOM 994 C C . SER A 1 130 ? 11.436 2.759 -1.593 1.00 97.31 130 SER A C 1
ATOM 996 O O . SER A 1 130 ? 10.941 3.872 -1.755 1.00 97.31 130 SER A O 1
ATOM 998 N N . LEU A 1 131 ? 10.743 1.713 -1.152 1.00 98.38 131 LEU A N 1
ATOM 999 C CA . LEU A 1 131 ? 9.402 1.778 -0.589 1.00 98.38 131 LEU A CA 1
ATOM 1000 C C . LEU A 1 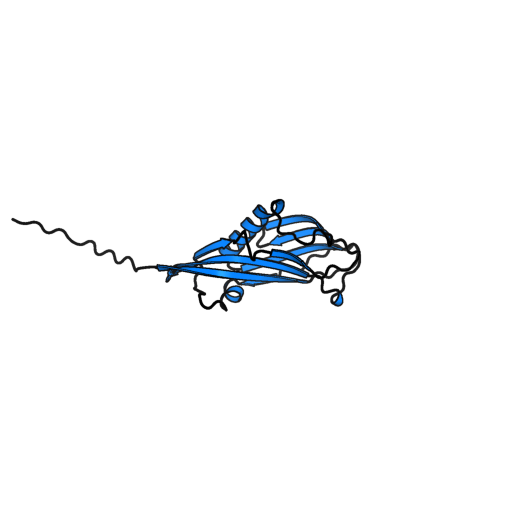131 ? 9.518 1.952 0.924 1.00 98.38 131 LEU A C 1
ATOM 1002 O O . LEU A 1 131 ? 10.062 1.081 1.603 1.00 98.38 131 LEU A O 1
ATOM 1006 N N . LYS A 1 132 ? 9.021 3.074 1.446 1.00 98.38 132 LYS A N 1
ATOM 1007 C CA . LYS A 1 132 ? 8.993 3.371 2.883 1.00 98.38 132 LYS A CA 1
ATOM 1008 C C . LYS A 1 132 ? 7.559 3.530 3.328 1.00 98.38 132 LYS A C 1
ATOM 1010 O O . LYS A 1 132 ? 6.878 4.396 2.783 1.00 98.38 132 LYS A O 1
ATOM 1015 N N . ALA A 1 133 ? 7.109 2.762 4.310 1.00 98.56 133 ALA A N 1
ATOM 1016 C CA . ALA A 1 133 ? 5.744 2.889 4.791 1.00 98.56 133 ALA A CA 1
ATOM 1017 C C . ALA A 1 133 ? 5.611 2.721 6.302 1.00 98.56 133 ALA A C 1
ATOM 1019 O O . ALA A 1 133 ? 6.345 1.968 6.942 1.00 98.56 133 ALA A O 1
ATOM 1020 N N . LYS A 1 134 ? 4.626 3.426 6.857 1.00 98.31 134 LYS A N 1
ATOM 1021 C CA . LYS A 1 134 ? 4.144 3.271 8.232 1.00 98.31 134 LYS A CA 1
ATOM 1022 C C . LYS A 1 134 ? 2.636 3.458 8.267 1.00 98.31 134 LYS A C 1
ATOM 1024 O O . LYS A 1 134 ? 2.072 4.159 7.423 1.00 98.31 134 LYS A O 1
ATOM 1029 N N . PHE A 1 135 ? 1.993 2.865 9.260 1.00 98.44 135 PHE A N 1
ATOM 1030 C CA . PHE A 1 135 ? 0.546 2.879 9.398 1.00 98.44 135 PHE A CA 1
ATOM 1031 C C . PHE A 1 135 ? 0.154 3.266 10.824 1.00 98.44 135 PHE A C 1
ATOM 1033 O O . PHE A 1 135 ? 0.739 2.778 11.790 1.00 98.44 135 PHE A O 1
ATOM 1040 N N . THR A 1 136 ? -0.825 4.157 10.955 1.00 98.44 136 THR A N 1
ATOM 1041 C CA . THR A 1 136 ? -1.393 4.574 12.240 1.00 98.44 136 THR A CA 1
ATOM 1042 C C . THR A 1 136 ? -2.858 4.197 12.281 1.00 98.44 136 THR A C 1
ATOM 1044 O O . THR A 1 136 ? -3.584 4.458 11.325 1.00 98.44 136 THR A O 1
ATOM 1047 N N . PHE A 1 137 ? -3.295 3.607 13.387 1.00 98.25 137 PHE A N 1
ATOM 1048 C CA . PHE A 1 137 ? -4.665 3.139 13.574 1.00 98.25 137 PHE A CA 1
ATOM 1049 C C . PHE A 1 137 ? -5.011 3.047 15.063 1.00 98.25 137 PHE A C 1
ATOM 1051 O O . PHE A 1 137 ? -4.132 2.992 15.920 1.00 98.25 137 PHE A O 1
ATOM 1058 N N . THR A 1 138 ? -6.301 3.004 15.371 1.00 98.44 138 THR A N 1
ATOM 1059 C CA . THR A 1 138 ? -6.850 2.750 16.705 1.00 98.44 138 THR A CA 1
ATOM 1060 C C . THR A 1 138 ? -7.803 1.560 16.598 1.00 98.44 138 THR A C 1
ATOM 1062 O O . THR A 1 138 ? -8.869 1.712 16.001 1.00 98.44 138 THR A O 1
ATOM 1065 N N . PRO A 1 139 ? -7.460 0.370 17.110 1.00 98.00 139 PRO A N 1
ATOM 1066 C CA . PRO A 1 139 ? -8.308 -0.800 16.936 1.00 98.00 139 PRO A CA 1
ATOM 1067 C C . PRO A 1 139 ? -9.467 -0.800 17.948 1.00 98.00 139 PRO A C 1
ATOM 1069 O O . PRO A 1 139 ? -9.313 -0.360 19.089 1.00 98.00 139 PRO A O 1
ATOM 1072 N N . SER A 1 140 ? -10.637 -1.298 17.546 1.00 97.56 140 SER A N 1
ATOM 1073 C CA . SER A 1 140 ? -11.819 -1.402 18.418 1.00 97.56 140 SER A CA 1
ATOM 1074 C C . SER A 1 140 ? -11.749 -2.546 19.433 1.00 97.56 140 SER A C 1
ATOM 1076 O O . SER A 1 140 ? -12.520 -2.538 20.385 1.00 97.56 140 SER A O 1
ATOM 1078 N N . ALA A 1 141 ? -10.842 -3.505 19.240 1.00 97.00 141 ALA A N 1
ATOM 1079 C CA . ALA A 1 141 ? -10.498 -4.573 20.178 1.00 97.00 141 ALA A CA 1
ATOM 1080 C C . ALA A 1 141 ? -8.998 -4.887 20.053 1.00 97.00 141 ALA A C 1
ATOM 1082 O O . ALA A 1 141 ? -8.378 -4.497 19.063 1.00 97.00 141 ALA A O 1
ATOM 1083 N N . SER A 1 142 ? -8.405 -5.576 21.030 1.00 96.94 142 SER A N 1
ATOM 1084 C CA . SER A 1 142 ? -6.980 -5.924 20.963 1.00 96.94 142 SER A CA 1
ATOM 1085 C C . SER A 1 142 ? -6.680 -6.893 19.817 1.00 96.94 142 SER A C 1
ATOM 1087 O O . SER A 1 142 ? -7.418 -7.861 19.590 1.00 96.94 142 SER A O 1
ATOM 1089 N N . ILE A 1 143 ? -5.583 -6.615 19.116 1.00 97.44 143 ILE A N 1
ATOM 1090 C CA . ILE A 1 143 ? -5.045 -7.400 18.006 1.00 97.44 143 ILE A CA 1
ATOM 1091 C C . ILE A 1 143 ? -3.672 -7.916 18.431 1.00 97.44 143 ILE A C 1
ATOM 1093 O O . ILE A 1 143 ? -2.722 -7.140 18.575 1.00 97.44 143 ILE A O 1
ATOM 1097 N N . GLU A 1 144 ? -3.585 -9.224 18.622 1.00 95.94 144 GLU A N 1
ATOM 1098 C CA . GLU A 1 144 ? -2.380 -9.935 19.029 1.00 95.94 144 GLU A CA 1
ATOM 1099 C C . GLU A 1 144 ? -1.607 -10.433 17.801 1.00 95.94 144 GLU A C 1
ATOM 1101 O O . GLU A 1 144 ? -2.130 -10.491 16.689 1.00 95.94 144 GLU A O 1
ATOM 1106 N N . ALA A 1 145 ? -0.346 -10.828 17.987 1.00 94.00 145 ALA A N 1
ATOM 1107 C CA . ALA A 1 145 ? 0.478 -11.338 16.886 1.00 94.00 145 ALA A CA 1
ATOM 1108 C C . ALA A 1 145 ? -0.144 -12.572 16.197 1.00 94.00 145 ALA A C 1
ATOM 1110 O O . ALA A 1 145 ? -0.087 -12.687 14.971 1.00 94.00 145 ALA A O 1
ATOM 1111 N N . ASP A 1 146 ? -0.789 -13.448 16.972 1.00 94.44 146 ASP A N 1
ATOM 1112 C CA . ASP A 1 146 ? -1.429 -14.672 16.474 1.00 94.44 146 ASP A CA 1
ATOM 1113 C C . ASP A 1 146 ? -2.683 -14.398 15.628 1.00 94.44 146 ASP A C 1
ATOM 1115 O O . ASP A 1 146 ? -3.075 -15.243 14.819 1.00 94.44 146 ASP A O 1
ATOM 1119 N N . ASP A 1 147 ? -3.268 -13.196 15.728 1.00 95.19 147 ASP A N 1
ATOM 1120 C CA . ASP A 1 147 ? -4.370 -12.775 14.855 1.00 95.19 147 ASP A CA 1
ATOM 1121 C C . ASP A 1 147 ? -3.891 -12.561 13.403 1.00 95.19 147 ASP A C 1
ATOM 1123 O O . ASP A 1 147 ? -4.703 -12.517 12.483 1.00 95.19 147 ASP A O 1
ATOM 1127 N N . ASN A 1 148 ? -2.573 -12.463 13.165 1.00 95.19 148 ASN A N 1
ATOM 1128 C CA . ASN A 1 148 ? -1.955 -12.390 11.835 1.00 95.19 148 ASN A CA 1
ATOM 1129 C C . ASN A 1 148 ? -2.491 -11.263 10.923 1.00 95.19 148 ASN A C 1
ATOM 1131 O O . ASN A 1 148 ? -2.363 -11.343 9.696 1.00 95.19 148 ASN A O 1
ATOM 1135 N N . MET A 1 149 ? -3.040 -10.192 11.505 1.00 97.88 149 MET A N 1
ATOM 1136 C CA . MET A 1 149 ? -3.500 -9.016 10.767 1.00 97.88 149 MET A CA 1
ATOM 1137 C C . MET A 1 149 ? -2.326 -8.258 10.141 1.00 97.88 149 MET A C 1
ATOM 1139 O O . MET A 1 149 ? -1.343 -7.931 10.813 1.00 97.88 149 MET A O 1
ATOM 1143 N N . LYS A 1 150 ? -2.419 -7.957 8.843 1.00 98.06 150 LYS A N 1
ATOM 1144 C CA . LYS A 1 150 ? -1.322 -7.363 8.061 1.00 98.06 150 LYS A CA 1
ATOM 1145 C C . LYS A 1 150 ? -1.835 -6.325 7.081 1.00 98.06 150 LYS A C 1
ATOM 1147 O O . LYS A 1 150 ? -2.853 -6.540 6.441 1.00 98.06 150 LYS A O 1
ATOM 1152 N N . LEU A 1 151 ? -1.100 -5.233 6.91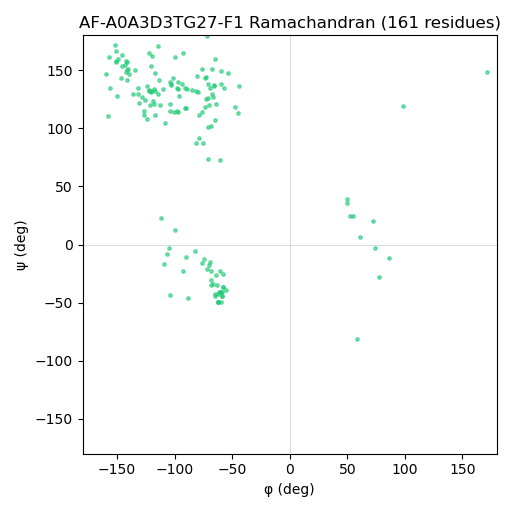0 1.00 98.38 151 LEU A N 1
ATOM 1153 C CA . LEU A 1 151 ? -1.203 -4.372 5.737 1.00 98.38 151 LEU A CA 1
ATOM 1154 C C . LEU A 1 151 ? -0.216 -4.881 4.683 1.00 98.38 151 LEU A C 1
ATOM 1156 O O . LEU A 1 151 ? 0.995 -4.877 4.901 1.00 98.38 151 LEU A O 1
ATOM 1160 N N . GLU A 1 152 ? -0.742 -5.303 3.541 1.00 98.38 152 GLU A N 1
ATOM 1161 C CA . GLU A 1 152 ? 0.019 -5.769 2.387 1.00 98.38 152 GLU A CA 1
ATOM 1162 C C . GLU A 1 152 ? 0.028 -4.683 1.312 1.00 98.38 152 GLU A C 1
ATOM 1164 O O . GLU A 1 152 ? -1.024 -4.269 0.818 1.00 98.38 152 GLU A O 1
ATOM 1169 N N . ILE A 1 153 ? 1.226 -4.235 0.942 1.00 98.38 153 ILE A N 1
ATOM 1170 C CA . ILE A 1 153 ? 1.463 -3.271 -0.131 1.00 98.38 153 ILE A CA 1
ATOM 1171 C C . ILE A 1 153 ? 2.188 -4.010 -1.250 1.00 98.38 153 ILE A C 1
ATOM 1173 O O . ILE A 1 153 ? 3.281 -4.534 -1.052 1.00 98.38 153 ILE A O 1
ATOM 1177 N N . THR A 1 154 ? 1.586 -4.046 -2.431 1.00 97.88 154 THR A N 1
ATOM 1178 C CA . THR A 1 154 ? 2.213 -4.509 -3.668 1.00 97.88 154 THR A CA 1
ATOM 1179 C C . THR A 1 154 ? 2.059 -3.420 -4.710 1.00 97.88 154 THR A C 1
ATOM 1181 O O . THR A 1 154 ? 0.944 -3.124 -5.138 1.00 97.88 154 THR A O 1
ATOM 1184 N N . PHE A 1 155 ? 3.178 -2.841 -5.131 1.00 97.81 155 PHE A N 1
ATOM 1185 C CA . PHE A 1 155 ? 3.235 -1.983 -6.304 1.00 97.81 155 PHE A CA 1
ATOM 1186 C C . PHE A 1 155 ? 3.793 -2.773 -7.470 1.00 97.81 155 PHE A C 1
ATOM 1188 O O . PHE A 1 155 ? 4.968 -3.139 -7.457 1.00 97.81 155 PHE A O 1
ATOM 1195 N N . ARG A 1 156 ? 2.968 -3.006 -8.489 1.00 97.19 156 ARG A N 1
ATOM 1196 C CA . ARG A 1 156 ? 3.446 -3.543 -9.755 1.00 97.19 156 ARG A CA 1
ATOM 1197 C C . ARG A 1 156 ? 3.798 -2.392 -10.680 1.00 97.19 156 ARG A C 1
ATOM 1199 O O . ARG A 1 156 ? 3.050 -1.422 -10.798 1.00 97.19 156 ARG A O 1
ATOM 1206 N N . GLY A 1 157 ? 4.945 -2.490 -11.334 1.00 96.75 157 GLY A N 1
ATOM 1207 C CA . GLY A 1 157 ? 5.405 -1.471 -12.263 1.00 96.75 157 GLY A CA 1
ATOM 1208 C C . GLY A 1 157 ? 6.107 -2.057 -13.472 1.00 96.75 157 GLY A C 1
ATOM 1209 O O . GLY A 1 157 ? 6.625 -3.175 -13.438 1.00 96.75 157 GLY A O 1
ATOM 1210 N N . ARG A 1 158 ? 6.139 -1.269 -14.545 1.00 96.38 158 ARG A N 1
ATOM 1211 C CA . ARG A 1 158 ? 7.058 -1.446 -15.666 1.00 96.38 158 ARG A CA 1
ATOM 1212 C C . ARG A 1 158 ? 8.227 -0.493 -15.473 1.00 96.38 158 ARG A C 1
ATOM 1214 O O . ARG A 1 158 ? 8.035 0.718 -15.500 1.00 96.38 158 ARG A O 1
ATOM 1221 N N . TYR A 1 159 ? 9.411 -1.046 -15.266 1.00 96.44 159 TYR A N 1
ATOM 1222 C CA . TYR A 1 159 ? 10.642 -0.318 -14.987 1.00 96.44 159 TYR A CA 1
ATOM 1223 C C . TYR A 1 159 ? 11.492 -0.230 -16.245 1.00 96.44 159 TYR A C 1
ATOM 1225 O O . TYR A 1 159 ? 11.538 -1.192 -17.013 1.00 96.44 159 TYR A O 1
ATOM 1233 N N . THR A 1 160 ? 12.167 0.898 -16.441 1.00 96.12 160 THR A N 1
ATOM 1234 C CA . THR A 1 160 ? 13.082 1.130 -17.561 1.00 96.12 160 THR A CA 1
ATOM 1235 C C . THR A 1 160 ? 14.504 1.353 -17.057 1.00 96.12 160 THR A C 1
ATOM 1237 O O . THR A 1 160 ? 14.721 1.886 -15.965 1.00 96.12 160 THR A O 1
ATOM 1240 N N . TYR A 1 161 ? 15.489 0.936 -17.844 1.00 93.31 161 TYR A N 1
ATOM 1241 C CA . TYR A 1 161 ? 16.905 1.187 -17.584 1.00 93.31 161 TYR A CA 1
ATOM 1242 C C . TYR A 1 161 ? 17.676 1.287 -18.904 1.00 93.31 161 TYR A C 1
ATOM 1244 O O . TYR A 1 161 ? 17.223 0.792 -19.936 1.00 93.31 161 TYR A O 1
ATOM 1252 N N . TRP A 1 162 ? 18.851 1.911 -18.859 1.00 91.12 162 TRP A N 1
ATOM 1253 C CA . TRP A 1 162 ? 19.733 2.075 -20.017 1.00 91.12 162 TRP A CA 1
ATOM 1254 C C . TRP A 1 162 ? 20.901 1.089 -19.934 1.00 91.12 162 TRP A C 1
ATOM 1256 O O . TRP A 1 162 ? 21.464 0.912 -18.850 1.00 91.12 162 TRP A O 1
ATOM 1266 N N . ARG A 1 163 ? 21.270 0.462 -21.055 1.00 81.56 163 ARG A N 1
ATOM 1267 C CA . ARG A 1 163 ? 22.525 -0.291 -21.220 1.00 81.56 163 ARG A CA 1
ATOM 1268 C C . ARG A 1 163 ? 23.162 -0.001 -22.564 1.00 81.56 163 ARG A C 1
ATOM 1270 O O . ARG A 1 163 ? 22.400 0.289 -23.513 1.00 81.56 163 ARG A O 1
#

Nearest PDB structures (foldseek):
  1x35-assembly1_C  TM=3.516E-01  e=8.892E+00  Sesbania mosaic virus
  7zgn-assembly1_A  TM=1.449E-01  e=4.241E+00  Phocaeicola massiliensis B84634 = Timone 84634 = DSM 17679 = JCM 13223
  6y64-assembly1_D  TM=1.199E-01  e=3.014E+00  Sheep polyomavirus 1
  7zgn-assembly1_B  TM=1.435E-01  e=6.319E+00  Phocaeicola massiliensis B84634 = Timone 84634 = DSM 17679 = JCM 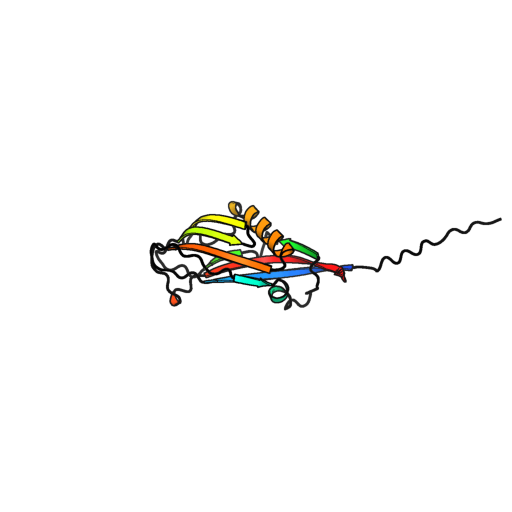13223

Mean predicted aligned error: 6.39 Å

Sequence (163 aa):
MAMALISCGSDDDDKKEYSFSGDVKQVINITGNEKHTITTPETTVSLEEALSSNANYGWPIASATMDLTEGTSIKITGFKEGVVLQKCTLWINGHQKIFNEITADKANLYTSENLSYFTQAFNSMISARSLKAKFTFTPSASIEADDNMKLEITFRGRYTYWR

Secondary structure (DSSP, 8-state):
----------------EEEEEEEEEEEEE--B-TTPPEEPPPEEEEHHHHHTTSTT--SSEEEEEE-SSSS-EEEEESPPTT--EEEEEEEETTEEEEEEEE-GGG-B---GGGHHHHHHHHHHHHHHTEEEEEEEEEESS-B-GGG--EEEEEEEEEEEEE-

Radius of gyration: 21.72 Å; Cα contacts (8 Å, |Δi|>4): 333; chains: 1; bounding box: 52×36×81 Å

Foldseek 3Di:
DDDDDDDPPPPPPPWDKDKDKFKDKDKFFDFDAAQDKDKGPKDKDFLCNRPVPPPRDDPDFPDKDWDLDDFWWWFKPLDDPPKKWAQKWKDKLNQIDTPGIDDPVRRTPSDPVCVVSVRVSVRSCSVVRMIIMMMITHMNHGDDVVSRIMTMGMTMIMIMDID

Solvent-accessible surface area (backbone atoms only — not comparable to full-atom values): 9191 Å² total; per-residue (Å²): 135,84,90,82,83,88,75,90,81,77,85,70,76,79,69,41,81,46,73,39,74,47,55,45,69,51,77,43,78,50,60,41,54,47,75,40,79,40,67,50,74,74,45,76,42,44,47,61,76,49,36,62,82,42,92,70,57,65,71,65,70,72,49,70,46,75,40,89,85,60,76,47,43,34,32,53,43,50,70,53,88,91,45,36,32,31,70,24,33,41,34,33,54,88,44,78,48,79,61,44,64,41,38,72,94,52,23,67,59,71,38,84,94,40,43,68,59,55,52,51,28,50,55,40,19,63,77,63,47,28,49,35,37,33,46,32,32,23,29,69,42,66,38,49,78,90,51,55,25,28,40,41,40,30,47,20,29,43,37,28,22,60,86